Protein AF-A0A8I1I1S4-F1 (afdb_monomer_lite)

Sequence (134 aa):
MFDKLQFDQSGISKAINWQGGGDFIYGELMKYNEAFMDNIQAAKTSKELVNLWKGIAENSFLNWYVNPEMPEEAINDYIAIGKTENGLDKQKKLLAELLNKNQLYVNLSEIDDADFNVSDGDKKLNQSFYGGNA

Structure (mmCIF, N/CA/C/O backbone):
data_AF-A0A8I1I1S4-F1
#
_entry.id   AF-A0A8I1I1S4-F1
#
loop_
_atom_site.group_PDB
_atom_site.id
_atom_site.type_symbol
_atom_site.label_atom_id
_atom_site.label_alt_id
_atom_site.label_comp_id
_atom_site.label_asym_id
_atom_site.label_entity_id
_atom_site.label_seq_id
_atom_site.pdbx_PDB_ins_code
_atom_site.Cartn_x
_atom_site.Cartn_y
_atom_site.Cartn_z
_atom_site.occupancy
_atom_site.B_iso_or_equiv
_atom_site.auth_seq_id
_atom_site.auth_comp_id
_atom_site.auth_asym_id
_atom_site.auth_atom_id
_atom_site.pdbx_PDB_model_num
ATOM 1 N N . MET A 1 1 ? 1.116 3.297 -19.780 1.00 47.62 1 MET A N 1
ATOM 2 C CA . MET A 1 1 ? 0.391 4.574 -19.616 1.00 47.62 1 MET A CA 1
ATOM 3 C C . MET A 1 1 ? 1.396 5.664 -19.949 1.00 47.62 1 MET A C 1
ATOM 5 O O . MET A 1 1 ? 2.497 5.587 -19.429 1.00 47.62 1 MET A O 1
ATOM 9 N N . PHE A 1 2 ? 1.112 6.537 -20.918 1.00 51.78 2 PHE A N 1
ATOM 10 C CA . PHE A 1 2 ? 2.042 7.598 -21.326 1.00 51.78 2 PHE A CA 1
ATOM 11 C C . PHE A 1 2 ? 1.578 8.903 -20.692 1.00 51.78 2 PHE A C 1
ATOM 13 O O . PHE A 1 2 ? 0.514 9.409 -21.054 1.00 51.78 2 PHE A O 1
ATOM 20 N N . ASP A 1 3 ? 2.362 9.429 -19.759 1.00 59.91 3 ASP A N 1
ATOM 21 C CA . ASP A 1 3 ? 2.068 10.710 -19.131 1.00 59.91 3 ASP A CA 1
ATOM 22 C C . ASP A 1 3 ? 2.767 11.835 -19.893 1.00 59.91 3 ASP A C 1
ATOM 24 O O . ASP A 1 3 ? 3.953 11.760 -20.217 1.00 59.91 3 ASP A O 1
ATOM 28 N N . LYS A 1 4 ? 2.019 12.899 -20.204 1.00 60.56 4 LYS A N 1
ATOM 29 C CA . LYS A 1 4 ? 2.576 14.096 -20.843 1.00 60.56 4 LYS A CA 1
ATOM 30 C C . LYS A 1 4 ? 3.241 14.977 -19.794 1.00 60.56 4 LYS A C 1
ATOM 32 O O . LYS A 1 4 ? 2.579 15.452 -18.873 1.00 60.56 4 LYS A O 1
ATOM 37 N N . LEU A 1 5 ? 4.527 15.256 -19.983 1.00 65.25 5 LEU A N 1
ATOM 38 C CA . LEU A 1 5 ? 5.273 16.184 -19.136 1.00 65.25 5 LEU A CA 1
ATOM 39 C C . LEU A 1 5 ? 4.752 17.619 -19.316 1.00 65.25 5 LEU A C 1
ATOM 41 O O . LEU A 1 5 ? 4.686 18.131 -20.437 1.00 65.25 5 LEU A O 1
ATOM 45 N N . GLN A 1 6 ? 4.406 18.280 -18.207 1.00 68.69 6 GLN A N 1
ATOM 46 C CA . GLN A 1 6 ? 4.207 19.730 -18.197 1.00 68.69 6 GLN A CA 1
ATOM 47 C C . GLN A 1 6 ? 5.572 20.424 -18.204 1.00 68.69 6 GLN A C 1
ATOM 49 O O . GLN A 1 6 ? 6.492 19.995 -17.508 1.00 68.69 6 GLN A O 1
ATOM 54 N N . PHE A 1 7 ? 5.726 21.470 -19.018 1.00 70.06 7 PHE A N 1
ATOM 55 C CA . PHE A 1 7 ? 7.014 22.142 -19.164 1.00 70.06 7 PHE A CA 1
ATOM 56 C C . PHE A 1 7 ? 7.346 22.969 -17.913 1.00 70.06 7 PHE A C 1
ATOM 58 O O . PHE A 1 7 ? 6.528 23.749 -17.428 1.00 70.06 7 PHE A O 1
ATOM 65 N N . ASP A 1 8 ? 8.577 22.832 -17.427 1.00 78.75 8 ASP A N 1
ATOM 66 C CA . ASP A 1 8 ? 9.188 23.777 -16.493 1.00 78.75 8 ASP A CA 1
ATOM 67 C C . ASP A 1 8 ? 9.912 24.872 -17.295 1.00 78.75 8 ASP A C 1
ATOM 69 O O . ASP A 1 8 ? 10.613 24.569 -18.259 1.00 78.75 8 ASP A O 1
ATOM 73 N N . GLN A 1 9 ? 9.756 26.144 -16.917 1.00 79.31 9 GLN A N 1
ATOM 74 C CA . GLN A 1 9 ? 10.454 27.282 -17.541 1.00 79.31 9 GLN A CA 1
ATOM 75 C C . GLN A 1 9 ? 11.708 27.727 -16.777 1.00 79.31 9 GLN A C 1
ATOM 77 O O . GLN A 1 9 ? 12.261 28.798 -17.049 1.00 79.31 9 GLN A O 1
ATOM 82 N N . SER A 1 10 ? 12.161 26.933 -15.811 1.00 84.94 10 SER A N 1
ATOM 83 C CA . SER A 1 10 ? 13.371 27.196 -15.041 1.00 84.94 10 SER A CA 1
ATOM 84 C C . SER A 1 10 ? 14.597 26.441 -15.589 1.00 84.94 10 SER A C 1
ATOM 86 O O . SER A 1 10 ? 14.504 25.621 -16.505 1.00 84.94 10 SER A O 1
ATOM 88 N N . GLY A 1 11 ? 15.785 26.771 -15.070 1.00 86.19 11 GLY A N 1
ATOM 89 C CA . GLY A 1 11 ? 17.018 26.000 -15.270 1.00 86.19 11 GLY A CA 1
ATOM 90 C C . GLY A 1 11 ? 17.378 25.664 -16.725 1.00 86.19 11 GLY A C 1
ATOM 91 O O . GLY A 1 11 ? 17.399 26.533 -17.603 1.00 86.19 11 GLY A O 1
ATOM 92 N N . ILE A 1 12 ? 17.699 24.386 -16.961 1.00 84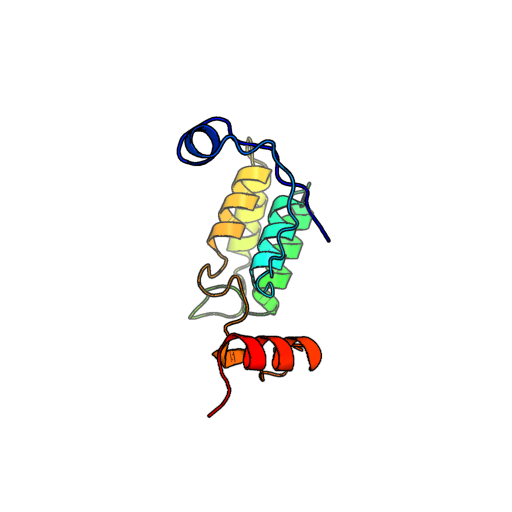.31 12 ILE A N 1
ATOM 93 C CA . ILE A 1 12 ? 18.124 23.861 -18.270 1.00 84.31 12 ILE A CA 1
ATOM 94 C C . ILE A 1 12 ? 17.021 24.043 -19.317 1.00 84.31 12 ILE A C 1
ATOM 96 O O . ILE A 1 12 ? 17.329 24.417 -20.446 1.00 84.31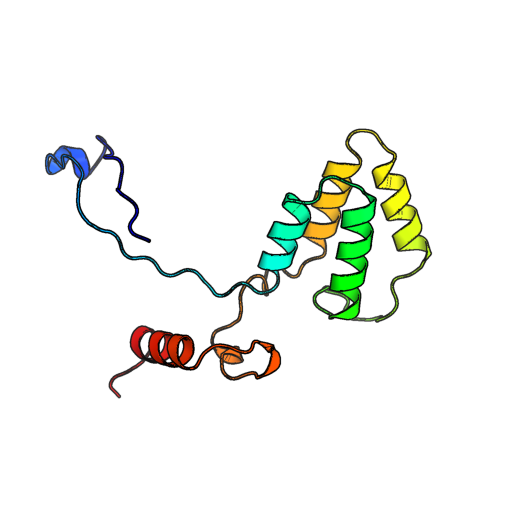 12 ILE A O 1
ATOM 100 N N . SER A 1 13 ? 15.749 23.871 -18.944 1.00 87.19 13 SER A N 1
ATOM 101 C CA . SER A 1 13 ? 14.606 24.016 -19.852 1.00 87.19 13 SER A CA 1
ATOM 102 C C . SER A 1 13 ? 14.549 25.403 -20.495 1.00 87.19 13 SER A C 1
ATOM 104 O O . SER A 1 13 ? 14.300 25.518 -21.696 1.00 87.19 13 SER A O 1
ATOM 106 N N . LYS A 1 14 ? 14.878 26.458 -19.735 1.00 87.75 14 LYS A N 1
ATOM 107 C CA . LYS A 1 14 ? 15.019 27.822 -20.269 1.00 87.75 14 LYS A CA 1
ATOM 108 C C . LYS A 1 14 ? 16.234 27.966 -21.183 1.00 87.75 14 LYS A C 1
ATOM 110 O O . LYS A 1 14 ? 16.131 28.608 -22.225 1.00 87.75 14 LYS A O 1
ATOM 115 N N . ALA A 1 15 ? 17.371 27.381 -20.803 1.00 90.69 15 ALA A N 1
ATOM 116 C CA . ALA A 1 15 ? 18.617 27.468 -21.567 1.00 90.69 15 ALA A CA 1
ATOM 117 C C . ALA A 1 15 ? 18.510 26.817 -22.956 1.00 90.69 15 ALA A C 1
ATOM 119 O O . ALA A 1 15 ? 19.127 27.301 -23.902 1.00 90.69 15 ALA A O 1
ATOM 120 N N . ILE A 1 16 ? 17.702 25.758 -23.086 1.00 88.62 16 ILE A N 1
ATOM 121 C CA . ILE A 1 16 ? 17.483 25.043 -24.354 1.00 88.62 16 ILE A CA 1
ATOM 122 C C . ILE A 1 16 ? 16.158 25.402 -25.042 1.00 88.62 16 ILE A C 1
ATOM 124 O O . ILE A 1 16 ? 15.822 24.800 -26.058 1.00 88.62 16 ILE A O 1
ATOM 128 N N . ASN A 1 17 ? 15.403 26.367 -24.502 1.00 86.56 17 ASN A N 1
ATOM 129 C CA . ASN A 1 17 ? 14.074 26.747 -24.985 1.00 86.56 17 ASN A CA 1
ATOM 130 C C . ASN A 1 17 ? 13.140 25.533 -25.183 1.00 86.56 17 ASN A C 1
ATOM 132 O O . ASN A 1 17 ? 12.488 25.391 -26.220 1.00 86.56 17 ASN A O 1
ATOM 136 N N . TRP A 1 18 ? 13.105 24.625 -24.205 1.00 85.69 18 TRP A N 1
ATOM 137 C CA . TRP A 1 18 ? 12.255 23.439 -24.272 1.00 85.69 18 TRP A CA 1
ATOM 138 C C . TRP A 1 18 ? 10.784 23.836 -24.106 1.00 85.69 18 TRP A C 1
ATOM 140 O O . TRP A 1 18 ? 10.393 24.406 -23.092 1.00 85.69 18 TRP A O 1
ATOM 150 N N . GLN A 1 19 ? 9.965 23.534 -25.113 1.00 81.00 19 GLN A N 1
ATOM 151 C CA . GLN A 1 19 ? 8.545 23.914 -25.187 1.00 81.00 19 GLN A CA 1
ATOM 152 C C . GLN A 1 19 ? 7.608 22.772 -24.746 1.00 81.00 19 GLN A C 1
ATOM 154 O O . GLN A 1 19 ? 6.443 22.716 -25.140 1.00 81.00 19 GLN A O 1
ATOM 159 N N . GLY A 1 20 ? 8.125 21.840 -23.940 1.00 75.50 20 GLY A N 1
ATOM 160 C CA . GLY A 1 20 ? 7.433 20.605 -23.577 1.00 75.50 20 GLY A CA 1
ATOM 161 C C . GLY A 1 20 ? 7.437 19.556 -24.694 1.00 75.50 20 GLY A C 1
ATOM 162 O O . GLY A 1 20 ? 8.073 19.718 -25.737 1.00 75.50 20 GLY A O 1
ATOM 163 N N . GLY A 1 21 ? 6.722 18.455 -24.457 1.00 75.19 21 GLY A N 1
ATOM 164 C CA . GLY A 1 21 ? 6.697 17.279 -25.335 1.00 75.19 21 GLY A CA 1
ATOM 165 C C . GLY A 1 21 ? 7.681 16.183 -24.912 1.00 75.19 21 GLY A C 1
ATOM 166 O O . GLY A 1 21 ? 8.346 16.298 -23.889 1.00 75.19 21 GLY A O 1
ATOM 167 N N . GLY A 1 22 ? 7.760 15.114 -25.706 1.00 72.56 22 GLY A N 1
ATOM 168 C CA . GLY A 1 22 ? 8.503 13.897 -25.365 1.00 72.56 22 GLY A CA 1
ATOM 169 C C . GLY A 1 22 ? 7.656 12.892 -24.583 1.00 72.56 22 GLY A C 1
ATOM 170 O O . GLY A 1 22 ? 6.773 13.273 -23.815 1.00 72.56 22 GLY A O 1
ATOM 171 N N . ASP A 1 23 ? 7.937 11.611 -24.805 1.00 75.44 23 ASP A N 1
ATOM 172 C CA . ASP A 1 23 ? 7.344 10.511 -24.052 1.00 75.44 23 ASP A CA 1
ATOM 173 C C . ASP A 1 23 ? 8.338 10.070 -22.978 1.00 75.44 23 ASP A C 1
ATOM 175 O O . ASP A 1 23 ? 9.524 9.874 -23.258 1.00 75.44 23 ASP A O 1
ATOM 179 N N . PHE A 1 24 ? 7.861 9.916 -21.745 1.00 74.56 24 PHE A N 1
ATOM 180 C CA . PHE A 1 24 ? 8.638 9.314 -20.670 1.00 74.56 24 PHE A CA 1
ATOM 181 C C . PHE A 1 24 ? 8.072 7.932 -20.358 1.00 74.56 24 PHE A C 1
ATOM 183 O O . PHE A 1 24 ? 6.862 7.759 -20.208 1.00 74.56 24 PHE A O 1
ATOM 190 N N . ILE A 1 25 ? 8.960 6.946 -20.284 1.00 80.56 25 ILE A N 1
ATOM 191 C CA . ILE A 1 25 ? 8.631 5.590 -19.856 1.00 80.56 25 ILE A CA 1
ATOM 192 C C . ILE A 1 25 ? 9.187 5.430 -18.449 1.00 80.56 25 ILE A C 1
ATOM 194 O O . ILE A 1 25 ? 10.369 5.683 -18.216 1.00 80.56 25 ILE A O 1
ATOM 198 N N . TYR A 1 26 ? 8.336 4.989 -17.530 1.00 84.62 26 TYR A N 1
ATOM 199 C CA . TYR A 1 26 ? 8.717 4.646 -16.169 1.00 84.62 26 TYR A CA 1
ATOM 200 C C . TYR A 1 26 ? 8.226 3.243 -15.823 1.00 84.62 26 TYR A C 1
ATOM 202 O O . TYR A 1 26 ? 7.271 2.740 -16.418 1.00 84.62 26 TYR A O 1
ATOM 210 N N . GLY A 1 27 ? 8.914 2.611 -14.877 1.00 86.44 27 GLY A N 1
ATOM 211 C CA . GLY A 1 27 ? 8.467 1.388 -14.223 1.00 86.44 27 GLY A CA 1
ATOM 212 C C . GLY A 1 27 ? 8.067 1.696 -12.787 1.00 86.44 27 GLY A C 1
ATOM 213 O O . GLY A 1 27 ? 8.634 2.594 -12.163 1.00 86.44 27 GLY A O 1
ATOM 214 N N . GLU A 1 28 ? 7.099 0.952 -12.270 1.00 87.88 28 GLU A N 1
ATOM 215 C CA . GLU A 1 28 ? 6.731 0.982 -10.856 1.00 87.88 28 GLU A CA 1
ATOM 216 C C . GLU A 1 28 ? 7.332 -0.232 -10.150 1.00 87.88 28 GLU A C 1
ATOM 218 O O . GLU A 1 28 ? 7.478 -1.306 -10.738 1.00 87.88 28 GLU A O 1
ATOM 223 N N . LEU A 1 29 ? 7.689 -0.061 -8.879 1.00 90.62 29 LEU A N 1
ATOM 224 C CA . LEU A 1 29 ? 8.120 -1.174 -8.044 1.00 90.62 29 LEU A CA 1
ATOM 225 C C . LEU A 1 29 ? 6.913 -2.049 -7.697 1.00 90.62 29 LEU A C 1
ATOM 227 O O . LEU A 1 29 ? 5.841 -1.538 -7.364 1.00 90.62 29 LEU A O 1
ATOM 231 N N . MET A 1 30 ? 7.094 -3.370 -7.730 1.00 89.44 30 MET A N 1
ATOM 232 C CA . MET A 1 30 ? 6.037 -4.299 -7.341 1.00 89.44 30 MET A CA 1
ATOM 233 C C . MET A 1 30 ? 5.713 -4.120 -5.856 1.00 89.44 30 MET A C 1
ATOM 235 O O . MET A 1 30 ? 6.571 -4.303 -4.988 1.00 89.44 30 MET A O 1
ATOM 239 N N . LYS A 1 31 ? 4.469 -3.725 -5.579 1.00 89.19 31 LYS A N 1
ATOM 240 C CA . LYS A 1 31 ? 3.982 -3.452 -4.226 1.00 89.19 31 LYS A CA 1
ATOM 241 C C . LYS A 1 31 ? 3.961 -4.728 -3.393 1.00 89.19 31 LYS A C 1
ATOM 243 O O . LYS A 1 31 ? 3.493 -5.766 -3.849 1.00 89.19 31 LYS A O 1
ATOM 248 N N . TYR A 1 32 ? 4.407 -4.592 -2.154 1.00 84.56 32 TYR A N 1
ATOM 249 C CA . TYR A 1 32 ? 4.233 -5.573 -1.096 1.00 84.56 32 TYR A CA 1
ATOM 250 C C . TYR A 1 32 ? 3.456 -4.919 0.052 1.00 84.56 32 TYR A C 1
ATOM 252 O O . TYR A 1 32 ? 2.247 -4.721 -0.093 1.00 84.56 32 TYR A O 1
ATOM 260 N N . ASN A 1 33 ? 4.112 -4.443 1.122 1.00 82.50 33 ASN A N 1
ATOM 261 C CA . ASN A 1 33 ? 3.400 -3.721 2.186 1.00 82.50 33 ASN A CA 1
ATOM 262 C C . ASN A 1 33 ? 2.758 -2.403 1.720 1.00 82.50 33 ASN A C 1
ATOM 264 O O . ASN A 1 33 ? 1.852 -1.895 2.383 1.00 82.50 33 ASN A O 1
ATOM 268 N N . GLU A 1 34 ? 3.173 -1.860 0.574 1.00 85.94 34 GLU A N 1
ATOM 269 C CA . GLU A 1 34 ? 2.567 -0.662 -0.016 1.00 85.94 34 GLU A CA 1
ATOM 270 C C . GLU A 1 34 ? 1.076 -0.865 -0.337 1.00 85.94 34 GLU A C 1
ATOM 272 O O . GLU A 1 34 ? 0.280 0.057 -0.178 1.00 85.94 34 GLU A O 1
ATOM 277 N N . ALA A 1 35 ? 0.651 -2.086 -0.683 1.00 86.88 35 ALA A N 1
ATOM 278 C CA . ALA A 1 35 ? -0.769 -2.380 -0.884 1.00 86.88 35 ALA A CA 1
ATOM 279 C C . ALA A 1 35 ? -1.584 -2.174 0.408 1.00 86.88 35 ALA A C 1
ATOM 281 O O . ALA A 1 35 ? -2.723 -1.702 0.372 1.00 86.88 35 ALA A O 1
ATOM 282 N N . PHE A 1 36 ? -1.002 -2.475 1.574 1.00 87.75 36 PHE A N 1
ATOM 283 C CA . PHE A 1 36 ? -1.633 -2.161 2.855 1.00 87.75 36 PHE A CA 1
ATOM 284 C C . PHE A 1 36 ? -1.646 -0.661 3.120 1.00 87.75 36 PHE A C 1
ATOM 286 O O . PHE A 1 36 ? -2.653 -0.167 3.617 1.00 87.75 36 PHE A O 1
ATOM 293 N N . MET A 1 37 ? -0.595 0.075 2.747 1.00 89.62 37 MET A N 1
ATOM 294 C CA . MET A 1 37 ? -0.579 1.538 2.854 1.00 89.62 37 MET A CA 1
ATOM 295 C C . MET A 1 37 ? -1.726 2.178 2.061 1.00 89.62 37 MET A C 1
ATOM 297 O O . MET A 1 37 ? -2.466 2.994 2.616 1.00 89.62 37 MET A O 1
ATOM 301 N N . ASP A 1 38 ? -1.934 1.753 0.812 1.00 91.31 38 ASP A N 1
ATOM 302 C CA . ASP A 1 38 ? -3.052 2.211 -0.023 1.00 91.31 38 ASP A CA 1
ATOM 303 C C . ASP A 1 38 ? -4.401 1.936 0.656 1.00 91.31 38 ASP A C 1
ATOM 305 O O . ASP A 1 38 ? -5.254 2.821 0.766 1.00 91.31 38 ASP A O 1
ATOM 309 N N . ASN A 1 39 ? -4.580 0.721 1.182 1.00 92.12 39 ASN A N 1
ATOM 310 C CA . ASN A 1 39 ? -5.800 0.319 1.881 1.00 92.12 39 ASN A CA 1
ATOM 311 C C . ASN A 1 39 ? -6.028 1.123 3.174 1.00 92.12 39 ASN A C 1
ATOM 313 O O . ASN A 1 39 ? -7.161 1.520 3.456 1.00 92.12 39 ASN A O 1
ATOM 317 N N . ILE A 1 40 ? -4.971 1.412 3.943 1.00 92.88 40 ILE A N 1
ATOM 318 C CA . ILE A 1 40 ? -5.034 2.259 5.146 1.00 92.88 40 ILE A CA 1
ATOM 319 C C . ILE A 1 40 ? -5.499 3.666 4.763 1.00 92.88 40 ILE A C 1
ATOM 321 O O . ILE A 1 40 ? -6.388 4.228 5.409 1.00 92.88 40 ILE A O 1
ATOM 325 N N . GLN A 1 41 ? -4.919 4.246 3.710 1.00 93.62 41 GLN A N 1
ATOM 326 C CA . GLN A 1 41 ? -5.277 5.587 3.252 1.00 93.62 41 GLN A CA 1
ATOM 327 C C . GLN A 1 41 ? -6.718 5.641 2.733 1.00 93.62 41 GLN A C 1
ATOM 329 O O . GLN A 1 41 ? -7.454 6.571 3.082 1.00 93.62 41 GLN A O 1
ATOM 334 N N . ALA A 1 42 ? -7.141 4.626 1.974 1.00 95.62 42 ALA A N 1
ATOM 335 C CA . ALA A 1 42 ? -8.473 4.527 1.383 1.00 95.62 42 ALA A CA 1
ATOM 336 C C . ALA A 1 42 ? -9.589 4.225 2.399 1.00 95.62 42 ALA A C 1
ATOM 338 O O . ALA A 1 42 ? -10.746 4.567 2.139 1.00 95.62 42 ALA A O 1
ATOM 339 N N . ALA A 1 43 ? -9.267 3.617 3.547 1.00 96.38 43 ALA A N 1
ATOM 340 C CA . ALA A 1 43 ? -10.242 3.289 4.583 1.00 96.38 43 ALA A CA 1
ATOM 341 C C . ALA A 1 43 ? -11.005 4.535 5.061 1.00 96.38 43 ALA A C 1
ATOM 343 O O . ALA A 1 43 ? -10.433 5.597 5.324 1.00 96.38 43 ALA A O 1
ATOM 344 N N . LYS A 1 44 ? -12.322 4.406 5.198 1.00 96.44 44 LYS A N 1
ATOM 345 C CA . LYS A 1 44 ? -13.233 5.496 5.580 1.00 96.44 44 LYS A CA 1
ATOM 346 C C . LYS A 1 44 ? -13.771 5.325 6.991 1.00 96.44 44 LYS A C 1
ATOM 348 O O . LYS A 1 44 ? -14.334 6.263 7.550 1.00 96.44 44 LYS A O 1
ATOM 353 N N . THR A 1 45 ? -13.614 4.138 7.571 1.00 96.50 45 THR A N 1
ATOM 354 C CA . THR A 1 45 ? -14.173 3.802 8.877 1.00 96.50 45 THR A CA 1
ATOM 355 C C . THR A 1 45 ? -13.167 3.092 9.777 1.00 96.50 45 THR A C 1
ATOM 357 O O . THR A 1 45 ? -12.286 2.362 9.328 1.00 96.50 45 THR A O 1
ATOM 360 N N . SER A 1 46 ? -13.362 3.248 11.087 1.00 93.81 46 SER A N 1
ATOM 361 C CA . SER A 1 46 ? -12.589 2.535 12.108 1.00 93.81 46 SER A CA 1
ATOM 362 C C . SER A 1 46 ? -12.709 1.010 11.970 1.00 93.81 46 SER A C 1
ATOM 364 O O . SER A 1 46 ? -11.743 0.277 12.155 1.00 93.81 46 SER A O 1
ATOM 366 N N . LYS A 1 47 ? -13.893 0.523 11.575 1.00 94.75 47 LYS A N 1
ATOM 367 C CA . LYS A 1 47 ? -14.156 -0.907 11.369 1.00 94.75 47 LYS A CA 1
ATOM 368 C C . LYS A 1 47 ? -13.314 -1.487 10.230 1.00 94.75 47 LYS A C 1
ATOM 370 O O . LYS A 1 47 ? -12.788 -2.586 10.372 1.00 94.75 47 LYS A O 1
ATOM 375 N N . GLU A 1 48 ? -13.183 -0.759 9.122 1.00 95.81 48 GLU A N 1
ATOM 376 C CA . GLU A 1 48 ? -12.320 -1.163 8.005 1.00 95.81 48 GLU A CA 1
ATOM 377 C C . GLU A 1 48 ? -10.858 -1.254 8.447 1.00 95.81 48 GLU A C 1
ATOM 379 O O . GLU A 1 48 ? -10.203 -2.245 8.145 1.00 95.81 48 GLU A O 1
ATOM 384 N N . LEU A 1 49 ? -10.372 -0.285 9.231 1.00 94.31 49 LEU A N 1
ATOM 385 C CA . LEU A 1 49 ? -9.002 -0.296 9.753 1.00 94.31 49 LEU A CA 1
ATOM 386 C C . LEU A 1 49 ? -8.738 -1.455 10.720 1.00 94.31 49 LEU A C 1
ATOM 388 O O . LEU A 1 49 ? -7.680 -2.070 10.658 1.00 94.31 49 LEU A O 1
ATOM 392 N N . VAL A 1 50 ? -9.701 -1.802 11.579 1.00 91.88 50 VAL A N 1
ATOM 393 C CA . VAL A 1 50 ? -9.589 -2.974 12.468 1.00 91.88 50 VAL A CA 1
ATOM 394 C C . VAL A 1 50 ? -9.506 -4.269 11.659 1.00 91.88 50 VAL A C 1
ATOM 396 O O . VAL A 1 50 ? -8.685 -5.130 11.964 1.00 91.88 50 VAL A O 1
ATOM 399 N N . ASN A 1 51 ? -10.336 -4.415 10.623 1.00 91.06 51 ASN A N 1
ATOM 400 C CA . ASN A 1 51 ? -10.288 -5.588 9.749 1.00 91.06 51 ASN A CA 1
ATOM 401 C C . ASN A 1 51 ? -8.967 -5.661 8.977 1.00 91.06 51 ASN A C 1
ATOM 403 O O . ASN A 1 51 ? -8.388 -6.737 8.858 1.00 91.06 51 ASN A O 1
ATOM 407 N N . LEU A 1 52 ? -8.482 -4.516 8.493 1.00 89.81 52 LEU A N 1
ATOM 408 C CA . LEU A 1 52 ? -7.202 -4.422 7.807 1.00 89.81 52 LEU A CA 1
ATOM 409 C C . LEU A 1 52 ? -6.057 -4.831 8.735 1.00 89.81 52 LEU A C 1
ATOM 411 O O . LEU A 1 52 ? -5.234 -5.649 8.349 1.00 89.81 52 LEU A O 1
ATOM 415 N N . TRP A 1 53 ? -6.046 -4.341 9.977 1.00 87.44 53 TRP A N 1
ATOM 416 C CA . TRP A 1 53 ? -5.032 -4.717 10.958 1.00 87.44 53 TRP A CA 1
ATOM 417 C C . TRP A 1 53 ? -5.006 -6.227 11.221 1.00 87.44 53 TRP A C 1
ATOM 419 O O . TRP A 1 53 ? -3.933 -6.825 11.171 1.00 87.44 53 TRP A O 1
ATOM 429 N N . LYS A 1 54 ? -6.174 -6.858 11.405 1.00 84.69 54 LYS A N 1
ATOM 430 C CA . LYS A 1 54 ? -6.271 -8.319 11.557 1.00 84.69 54 LYS A CA 1
ATOM 431 C C . LYS A 1 54 ? -5.690 -9.061 10.353 1.00 84.69 54 LYS A C 1
ATOM 433 O O . LYS A 1 54 ? -4.873 -9.954 10.537 1.00 84.69 54 LYS A O 1
ATOM 438 N N . GLY A 1 55 ? -6.033 -8.635 9.136 1.00 81.12 55 GLY A N 1
ATOM 439 C CA . GLY A 1 55 ? -5.485 -9.228 7.915 1.00 81.12 55 GLY A CA 1
ATOM 440 C C . GLY A 1 55 ? -3.966 -9.062 7.787 1.00 81.12 55 GLY A C 1
ATOM 441 O O . GLY A 1 55 ? -3.285 -9.989 7.362 1.00 81.12 55 GLY A O 1
ATOM 442 N N . ILE A 1 56 ? -3.405 -7.914 8.186 1.00 78.12 56 ILE A N 1
ATOM 443 C CA . ILE A 1 56 ? -1.947 -7.703 8.164 1.00 78.12 56 ILE A CA 1
ATOM 444 C C . ILE A 1 56 ? -1.255 -8.596 9.213 1.00 78.12 56 ILE A C 1
ATOM 446 O O . ILE A 1 56 ? -0.186 -9.144 8.944 1.00 78.12 56 ILE A O 1
ATOM 450 N N . ALA A 1 57 ? -1.866 -8.770 10.391 1.00 75.62 57 ALA A N 1
ATOM 451 C CA . ALA A 1 57 ? -1.334 -9.614 11.459 1.00 75.62 57 ALA A CA 1
ATOM 452 C C . ALA A 1 57 ? -1.352 -11.110 11.103 1.00 75.62 57 ALA A C 1
ATOM 454 O O . ALA A 1 57 ? -0.350 -11.788 11.309 1.00 75.62 57 ALA A O 1
ATOM 455 N N . GLU A 1 58 ? -2.445 -11.612 10.518 1.00 71.56 58 GLU A N 1
ATOM 456 C CA . GLU A 1 58 ? -2.577 -13.015 10.089 1.00 71.56 58 GLU A CA 1
ATOM 457 C C . GLU A 1 58 ? -1.551 -13.401 9.015 1.00 71.56 58 GLU A C 1
ATOM 459 O O . GLU A 1 58 ? -1.042 -14.519 9.015 1.00 71.56 58 GLU A O 1
ATOM 464 N N . ASN A 1 59 ? -1.195 -12.463 8.134 1.00 64.88 59 ASN A N 1
ATOM 465 C CA . ASN A 1 59 ? -0.228 -12.700 7.065 1.00 64.88 59 ASN A CA 1
ATOM 466 C C . ASN A 1 59 ? 1.222 -12.330 7.452 1.00 64.88 59 ASN A C 1
ATOM 468 O O . ASN A 1 59 ? 2.098 -12.311 6.596 1.00 64.88 59 ASN A O 1
ATOM 472 N N . SER A 1 60 ? 1.496 -12.064 8.740 1.00 58.94 60 SER A N 1
ATOM 473 C CA . SER A 1 60 ? 2.848 -11.840 9.295 1.00 58.94 60 SER A CA 1
ATOM 474 C C . SER A 1 60 ? 3.665 -10.712 8.637 1.00 58.94 60 SER A C 1
ATOM 476 O O . SER A 1 60 ? 4.891 -10.707 8.698 1.00 58.94 60 SER A O 1
ATOM 478 N N . PHE A 1 61 ? 3.001 -9.709 8.057 1.00 58.56 61 PHE A N 1
ATOM 479 C CA . PHE A 1 61 ? 3.657 -8.524 7.481 1.00 58.56 61 PHE A CA 1
ATOM 480 C C . PHE A 1 61 ? 3.975 -7.437 8.524 1.00 58.56 61 PHE A C 1
ATOM 482 O O . PHE A 1 61 ? 4.597 -6.413 8.218 1.00 58.56 61 PHE A O 1
ATOM 489 N N . LEU A 1 62 ? 3.520 -7.635 9.765 1.00 57.44 62 LEU A N 1
ATOM 490 C CA . LEU A 1 62 ? 3.836 -6.767 10.892 1.00 57.44 62 LEU A CA 1
ATOM 491 C C . LEU A 1 62 ? 5.202 -7.117 11.463 1.00 57.44 62 LEU A C 1
ATOM 493 O O . LEU A 1 62 ? 5.586 -8.279 11.542 1.00 57.44 62 LEU A O 1
ATOM 497 N N . ASN A 1 63 ? 5.906 -6.092 11.933 1.00 55.00 63 ASN A N 1
ATOM 498 C CA . ASN A 1 63 ? 7.217 -6.207 12.561 1.00 55.00 63 ASN A CA 1
ATOM 499 C C . ASN A 1 63 ? 7.130 -6.823 13.975 1.00 55.00 63 ASN A C 1
ATOM 501 O O . ASN A 1 63 ? 7.601 -6.237 14.952 1.00 55.00 63 ASN A O 1
ATOM 505 N N . TRP A 1 64 ? 6.453 -7.963 14.120 1.00 54.25 64 TRP A N 1
ATOM 506 C CA . TRP A 1 64 ? 6.165 -8.570 15.407 1.00 54.25 64 TRP A CA 1
ATOM 507 C C . TRP A 1 64 ? 7.085 -9.751 15.666 1.00 54.25 64 TRP A C 1
ATOM 509 O O . TRP A 1 64 ? 6.741 -10.915 15.509 1.00 54.25 64 TRP A O 1
ATOM 519 N N . TYR A 1 65 ? 8.306 -9.420 16.071 1.00 45.59 65 TYR A N 1
ATOM 520 C CA . TYR A 1 65 ? 9.390 -10.378 16.253 1.00 45.59 65 TYR A CA 1
ATOM 521 C C . TYR A 1 65 ? 9.155 -11.463 17.330 1.00 45.59 65 TYR A C 1
ATOM 523 O O . TYR A 1 65 ? 10.040 -12.297 17.496 1.00 45.59 65 TYR A O 1
ATOM 531 N N . VAL A 1 66 ? 8.046 -11.481 18.098 1.00 47.12 66 VAL A N 1
ATOM 532 C CA . VAL A 1 66 ? 7.946 -12.377 19.280 1.00 47.12 66 VAL A CA 1
ATOM 533 C C . VAL A 1 66 ? 6.544 -12.932 19.632 1.00 47.12 66 VAL A C 1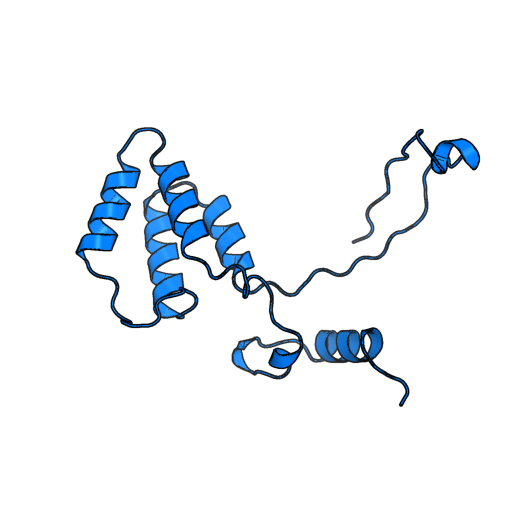
ATOM 535 O O . VAL A 1 66 ? 6.467 -13.756 20.537 1.00 47.12 66 VAL A O 1
ATOM 538 N N . ASN A 1 67 ? 5.426 -12.596 18.973 1.00 49.00 67 ASN A N 1
ATOM 539 C CA . ASN A 1 67 ? 4.149 -13.270 19.301 1.00 49.00 67 ASN A CA 1
ATOM 540 C C . ASN A 1 67 ? 3.141 -13.219 18.136 1.00 49.00 67 ASN A C 1
ATOM 542 O O . ASN A 1 67 ? 2.887 -12.124 17.658 1.00 49.00 67 ASN A O 1
ATOM 546 N N . PRO A 1 68 ? 2.564 -14.340 17.666 1.00 51.38 68 PRO A N 1
ATOM 547 C CA . PRO A 1 68 ? 1.616 -14.344 16.543 1.00 51.38 68 PRO A CA 1
ATOM 548 C C . PRO A 1 68 ? 0.184 -13.902 16.907 1.00 51.38 68 PRO A C 1
ATOM 550 O O . PRO A 1 68 ? -0.605 -13.595 16.017 1.00 51.38 68 PRO A O 1
ATOM 553 N N . GLU A 1 69 ? -0.181 -13.856 18.192 1.00 56.31 69 GLU A N 1
ATOM 554 C CA . GLU A 1 69 ? -1.554 -13.551 18.625 1.00 56.31 69 GLU A CA 1
ATOM 555 C C . GLU A 1 69 ? -1.720 -12.109 19.089 1.00 56.31 69 GLU A C 1
ATOM 557 O O . GLU A 1 69 ? -1.294 -11.783 20.198 1.00 56.31 69 GLU A O 1
ATOM 562 N N . MET A 1 70 ? -2.388 -11.267 18.281 1.00 64.25 70 MET A N 1
ATOM 563 C CA . MET A 1 70 ? -2.762 -9.889 18.648 1.00 64.25 70 MET A CA 1
ATOM 564 C C . MET A 1 70 ? -3.448 -9.872 20.018 1.00 64.25 70 MET A C 1
ATOM 566 O O . MET A 1 70 ? -4.507 -10.491 20.143 1.00 64.25 70 MET A O 1
ATOM 570 N N . PRO A 1 71 ? -2.922 -9.158 21.037 1.00 70.69 71 PRO A N 1
ATOM 571 C CA . PRO A 1 71 ? -3.559 -9.157 22.341 1.00 70.69 71 PRO A CA 1
ATOM 572 C C . PRO A 1 71 ? -4.925 -8.492 22.186 1.00 70.69 71 PRO A C 1
ATOM 574 O O . PRO A 1 71 ? -5.021 -7.416 21.585 1.00 70.69 71 PRO A O 1
ATOM 577 N N . GLU A 1 72 ? -5.981 -9.099 22.727 1.00 74.25 72 GLU A N 1
ATOM 578 C CA . GLU A 1 72 ? -7.330 -8.515 22.674 1.00 74.25 72 GLU A CA 1
ATOM 579 C C . GLU A 1 72 ? -7.348 -7.078 23.221 1.00 74.25 72 GLU A C 1
ATOM 581 O O . GLU A 1 72 ? -8.054 -6.213 22.702 1.00 74.25 72 GLU A O 1
ATOM 586 N N . GLU A 1 73 ? -6.502 -6.799 24.216 1.00 80.44 73 GLU A N 1
ATOM 587 C CA . GLU A 1 73 ? -6.280 -5.467 24.781 1.00 80.44 73 GLU A CA 1
ATOM 588 C C . GLU A 1 73 ? -5.814 -4.453 23.726 1.00 80.44 73 GLU A C 1
ATOM 590 O O . GLU A 1 73 ? -6.376 -3.364 23.639 1.00 80.44 73 GLU A O 1
ATOM 595 N N . ALA A 1 74 ? -4.885 -4.826 22.840 1.00 82.88 74 ALA A N 1
ATOM 596 C CA . ALA A 1 74 ? -4.388 -3.934 21.794 1.00 82.88 74 ALA A CA 1
ATOM 597 C C . ALA A 1 74 ? -5.478 -3.593 20.762 1.00 82.88 74 ALA A C 1
ATOM 599 O O . ALA A 1 74 ? -5.560 -2.458 20.286 1.00 82.88 74 ALA A O 1
ATOM 600 N N . ILE A 1 75 ? -6.352 -4.555 20.436 1.00 84.69 75 ILE A N 1
ATOM 601 C CA . ILE A 1 75 ? -7.520 -4.312 19.574 1.00 84.69 75 ILE A CA 1
ATOM 602 C C . ILE A 1 75 ? -8.478 -3.334 20.250 1.00 84.69 75 ILE A C 1
ATOM 604 O O . ILE A 1 75 ? -8.939 -2.382 19.616 1.00 84.69 75 ILE A O 1
ATOM 608 N N . ASN A 1 76 ? -8.779 -3.559 21.528 1.00 89.19 76 ASN A N 1
ATOM 609 C CA . ASN A 1 76 ? -9.696 -2.716 22.286 1.00 89.19 76 ASN A CA 1
ATOM 610 C C . ASN A 1 76 ? -9.177 -1.277 22.407 1.00 89.19 76 ASN A C 1
ATOM 612 O O . ASN A 1 76 ? -9.941 -0.337 22.164 1.00 89.19 76 ASN A O 1
ATOM 616 N N . ASP A 1 77 ? -7.885 -1.104 22.681 1.00 90.88 77 ASP A N 1
ATOM 617 C CA . ASP A 1 77 ? -7.226 0.202 22.731 1.00 90.88 77 ASP A CA 1
ATOM 618 C C . ASP A 1 77 ? -7.278 0.907 21.375 1.00 90.88 77 ASP A C 1
ATOM 620 O O . ASP A 1 77 ? -7.660 2.077 21.282 1.00 90.88 77 ASP A O 1
ATOM 624 N N . TYR A 1 78 ? -6.990 0.189 20.289 1.00 91.56 78 TYR A N 1
ATOM 625 C CA . TYR A 1 78 ? -7.080 0.751 18.946 1.00 91.56 78 TYR A CA 1
ATOM 626 C C . TYR A 1 78 ? -8.506 1.180 18.595 1.00 91.56 78 TYR A C 1
ATOM 628 O O . TYR A 1 78 ? -8.702 2.272 18.058 1.00 91.56 78 TYR A O 1
ATOM 636 N N . ILE A 1 79 ? -9.519 0.375 18.932 1.00 93.31 79 ILE A N 1
ATOM 637 C CA . ILE A 1 79 ? -10.936 0.738 18.766 1.00 93.31 79 ILE A CA 1
ATOM 638 C C . ILE A 1 79 ? -11.274 1.983 19.598 1.00 93.31 79 ILE A C 1
ATOM 640 O O . ILE A 1 79 ? -12.013 2.852 19.127 1.00 93.31 79 ILE A O 1
ATOM 644 N N . ALA A 1 80 ? -10.748 2.095 20.820 1.00 95.00 80 ALA A N 1
ATOM 645 C CA . ALA A 1 80 ? -10.959 3.257 21.676 1.00 95.00 80 ALA A CA 1
ATOM 646 C C . ALA A 1 80 ? -10.368 4.537 21.062 1.00 95.00 80 ALA A C 1
ATOM 648 O O . ALA A 1 80 ? -11.039 5.570 21.069 1.00 95.00 80 ALA A O 1
ATOM 649 N N . ILE A 1 81 ? -9.187 4.466 20.434 1.00 94.44 81 ILE A N 1
ATOM 650 C CA . ILE A 1 81 ? -8.579 5.594 19.702 1.00 94.44 81 ILE A CA 1
ATOM 651 C C . ILE A 1 81 ? -9.509 6.094 18.594 1.00 94.44 81 ILE A C 1
ATOM 653 O O . ILE A 1 81 ? -9.698 7.306 18.454 1.00 94.44 81 ILE A O 1
ATOM 657 N N . GLY A 1 82 ? -10.147 5.178 17.860 1.00 93.88 82 GLY A N 1
ATOM 658 C CA . GLY A 1 82 ? -11.117 5.504 16.811 1.00 93.88 82 GLY A CA 1
ATOM 659 C C . GLY A 1 82 ? -12.325 6.317 17.295 1.00 93.88 82 GLY A C 1
ATOM 660 O O . GLY A 1 82 ? -12.943 7.014 16.494 1.00 93.88 82 GLY A O 1
ATOM 661 N N . LYS A 1 83 ? -12.642 6.273 18.597 1.00 95.12 83 LYS A N 1
ATOM 662 C CA . LYS A 1 83 ? -13.740 7.033 19.224 1.00 95.12 83 LYS A CA 1
ATOM 663 C C . LYS A 1 83 ? -13.322 8.429 19.708 1.00 95.12 83 LYS A C 1
ATOM 665 O O . LYS A 1 83 ? -14.172 9.179 20.180 1.00 95.12 83 LYS A O 1
ATOM 670 N N . THR A 1 84 ? -12.036 8.772 19.633 1.00 95.12 84 THR A N 1
ATOM 671 C CA . THR A 1 84 ? -11.523 10.097 20.018 1.00 95.12 84 THR A CA 1
ATOM 672 C C . THR A 1 84 ? -11.648 11.108 18.874 1.00 95.12 84 THR A C 1
ATOM 674 O O . THR A 1 84 ? -11.901 10.744 17.725 1.00 95.12 84 THR A O 1
ATOM 677 N N . GLU A 1 85 ? -11.435 12.394 19.165 1.00 95.50 85 GLU A N 1
ATOM 678 C CA . GLU A 1 85 ? -11.317 13.427 18.129 1.00 95.50 85 GLU A CA 1
ATOM 679 C C . GLU A 1 85 ? -10.192 13.080 17.136 1.00 95.50 85 GLU A C 1
ATOM 681 O O . GLU A 1 85 ? -9.086 12.700 17.545 1.00 95.50 85 GLU A O 1
ATOM 686 N N . ASN A 1 86 ? -10.482 13.185 15.834 1.00 94.44 86 ASN A N 1
ATOM 687 C CA . ASN A 1 86 ? -9.620 12.731 14.732 1.00 94.44 86 ASN A CA 1
ATOM 688 C C . ASN A 1 86 ? -9.170 11.261 14.870 1.0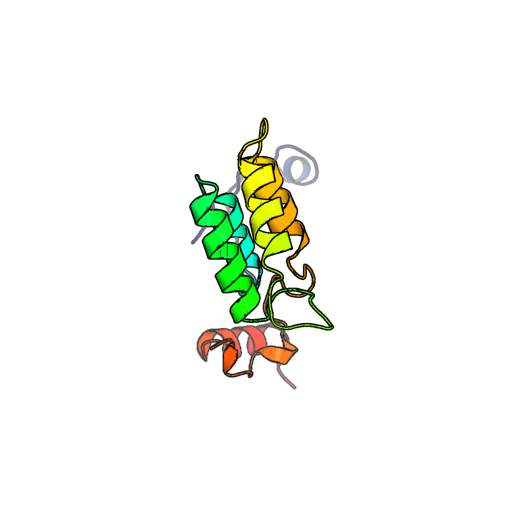0 94.44 86 ASN A C 1
ATOM 690 O O . ASN A 1 86 ? -8.078 10.885 14.442 1.00 94.44 86 ASN A O 1
ATOM 694 N N . GLY A 1 87 ? -10.009 10.420 15.488 1.00 96.12 87 GLY A N 1
ATOM 695 C CA . GLY A 1 87 ? -9.699 9.021 15.781 1.00 96.12 87 GLY A CA 1
ATOM 696 C C . GLY A 1 87 ? -9.344 8.199 14.544 1.00 96.12 87 GLY A C 1
ATOM 697 O O . GLY A 1 87 ? -8.411 7.404 14.599 1.00 96.12 87 GLY A O 1
ATOM 698 N N . LEU A 1 88 ? -10.019 8.439 13.414 1.00 95.88 88 LEU A N 1
ATOM 699 C CA . LEU A 1 88 ? -9.729 7.751 12.153 1.00 95.88 88 LEU A CA 1
ATOM 700 C C . LEU A 1 88 ? -8.304 8.044 11.658 1.00 95.88 88 LEU A C 1
ATOM 702 O O . LEU A 1 88 ? -7.574 7.117 11.321 1.00 95.88 88 LEU A O 1
ATOM 706 N N .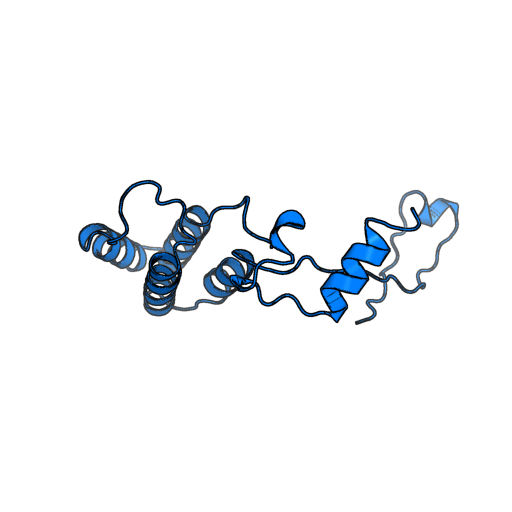 ASP A 1 89 ? -7.880 9.308 11.664 1.00 96.50 89 ASP A N 1
ATOM 707 C CA . ASP A 1 89 ? -6.541 9.694 11.200 1.00 96.50 89 ASP A CA 1
ATOM 708 C C . ASP A 1 89 ? -5.448 9.165 12.133 1.00 96.50 89 ASP A C 1
ATOM 710 O O . ASP A 1 89 ? -4.410 8.683 11.677 1.00 96.50 89 ASP A O 1
ATOM 714 N N . LYS A 1 90 ? -5.702 9.177 13.449 1.00 96.62 90 LYS A N 1
ATOM 715 C CA . LYS A 1 90 ? -4.812 8.556 14.442 1.00 96.62 90 LYS A CA 1
ATOM 716 C C . LYS A 1 90 ? -4.673 7.054 14.202 1.00 96.62 90 LYS A C 1
ATOM 718 O O . LYS A 1 90 ? -3.560 6.537 14.215 1.00 96.62 90 LYS A O 1
ATOM 723 N N . GLN A 1 91 ? -5.787 6.368 13.947 1.00 95.75 91 GLN A N 1
ATOM 724 C CA . GLN A 1 91 ? -5.806 4.942 13.631 1.00 95.75 91 GLN A CA 1
ATOM 725 C C . GLN A 1 91 ? -5.039 4.629 12.340 1.00 95.75 91 GLN A C 1
ATOM 727 O O . GLN A 1 91 ? -4.240 3.690 12.332 1.00 95.75 91 GLN A O 1
ATOM 732 N N . LYS A 1 92 ? -5.222 5.426 11.278 1.00 95.88 92 LYS A N 1
ATOM 733 C CA . LYS A 1 92 ? -4.458 5.293 10.027 1.00 95.88 92 LYS A CA 1
ATOM 734 C C . LYS A 1 92 ? -2.963 5.449 10.266 1.00 95.88 92 LYS A C 1
ATOM 736 O O . LYS A 1 92 ? -2.185 4.609 9.828 1.00 95.88 92 LYS A O 1
ATOM 741 N N . LYS A 1 93 ? -2.571 6.495 10.997 1.00 93.94 93 LYS A N 1
ATOM 742 C CA . LYS A 1 93 ? -1.167 6.769 11.312 1.00 93.94 93 LYS A CA 1
ATOM 743 C C . LYS A 1 93 ? -0.524 5.621 12.093 1.00 93.94 93 LYS A C 1
ATOM 745 O O . LYS A 1 93 ? 0.536 5.155 11.698 1.00 93.94 93 LYS A O 1
ATOM 750 N N . LEU A 1 94 ? -1.182 5.141 13.148 1.00 91.12 94 LEU A N 1
ATOM 751 C CA . LEU A 1 94 ? -0.689 4.019 13.953 1.00 91.12 94 LEU A CA 1
ATOM 752 C C . LEU A 1 94 ? -0.530 2.748 13.118 1.00 91.12 94 LEU A C 1
ATOM 754 O O . LEU A 1 94 ? 0.511 2.106 13.175 1.00 91.12 94 LEU A O 1
ATOM 758 N N . LEU A 1 95 ? -1.531 2.402 12.306 1.00 88.44 95 LEU A N 1
ATOM 759 C CA . LEU A 1 95 ? -1.466 1.192 11.488 1.00 88.44 95 LEU A CA 1
ATOM 760 C C . LEU A 1 95 ? -0.367 1.284 10.417 1.00 88.44 95 LEU A C 1
ATOM 762 O O . LEU A 1 95 ? 0.336 0.309 10.176 1.00 88.44 95 LEU A O 1
ATOM 766 N N . ALA A 1 96 ? -0.159 2.470 9.840 1.00 88.62 96 ALA A N 1
ATOM 767 C CA . ALA A 1 96 ? 0.941 2.737 8.917 1.00 88.62 96 ALA A CA 1
ATOM 768 C C . ALA A 1 96 ? 2.325 2.631 9.588 1.00 88.62 96 ALA A C 1
ATOM 770 O O . ALA A 1 96 ? 3.292 2.229 8.945 1.00 88.62 96 ALA A O 1
ATOM 771 N N . GLU A 1 97 ? 2.437 2.978 10.874 1.00 85.56 97 GLU A N 1
ATOM 772 C CA . GLU A 1 97 ? 3.675 2.849 11.655 1.00 85.56 97 GLU A CA 1
ATOM 773 C C . GLU A 1 97 ? 4.021 1.393 11.997 1.00 85.56 97 GLU A C 1
ATOM 775 O O . GLU A 1 97 ? 5.198 1.083 12.178 1.00 85.56 97 GLU A O 1
ATOM 780 N N . LEU A 1 98 ? 3.026 0.501 12.043 1.00 81.56 98 LEU A N 1
ATOM 781 C CA . LEU A 1 98 ? 3.230 -0.928 12.297 1.00 81.56 98 LEU A CA 1
ATOM 782 C C . LEU A 1 98 ? 3.779 -1.693 11.080 1.00 81.56 98 LEU A C 1
ATOM 784 O O . LEU A 1 98 ? 4.336 -2.782 11.241 1.00 81.56 98 LEU A O 1
ATOM 788 N N . LEU A 1 99 ? 3.637 -1.138 9.872 1.00 80.50 99 LEU A N 1
ATOM 789 C CA . LEU A 1 99 ? 4.160 -1.742 8.648 1.00 80.50 99 LEU A CA 1
ATOM 790 C C . LEU A 1 99 ? 5.690 -1.675 8.603 1.00 80.50 99 LEU A C 1
ATOM 792 O O . LEU A 1 99 ? 6.300 -0.633 8.864 1.00 80.50 99 LEU A O 1
ATOM 796 N N . ASN A 1 100 ? 6.327 -2.775 8.191 1.00 77.31 100 ASN A N 1
ATOM 797 C CA . ASN A 1 100 ? 7.758 -2.760 7.913 1.00 77.31 100 ASN A CA 1
ATOM 798 C C . ASN A 1 100 ? 8.037 -1.955 6.634 1.00 77.31 100 ASN A C 1
ATOM 800 O O . ASN A 1 100 ? 7.803 -2.426 5.518 1.00 77.31 100 ASN A O 1
ATOM 804 N N . LYS A 1 101 ? 8.579 -0.743 6.804 1.00 80.25 101 LYS A N 1
ATOM 805 C CA . LYS A 1 101 ? 8.895 0.186 5.706 1.00 80.25 101 LYS A CA 1
ATOM 806 C C . LYS A 1 101 ? 9.979 -0.335 4.759 1.00 80.25 101 LYS A C 1
ATOM 808 O O . LYS A 1 101 ? 10.004 0.057 3.598 1.00 80.25 101 LYS A O 1
ATOM 813 N N . ASN A 1 102 ? 10.839 -1.239 5.229 1.00 78.75 102 ASN A N 1
ATOM 814 C CA . ASN A 1 102 ? 11.863 -1.873 4.393 1.00 78.75 102 ASN A CA 1
ATOM 815 C C . ASN A 1 102 ? 11.286 -2.980 3.494 1.00 78.75 102 ASN A C 1
ATOM 817 O O . ASN A 1 102 ? 11.998 -3.505 2.651 1.00 78.75 102 ASN A O 1
ATOM 821 N N . GLN A 1 103 ? 10.010 -3.332 3.674 1.00 78.81 103 GLN A N 1
ATOM 822 C CA . GLN A 1 103 ? 9.286 -4.343 2.901 1.00 78.81 103 GLN A CA 1
ATOM 823 C C . GLN A 1 103 ? 8.039 -3.738 2.229 1.00 78.81 103 GLN A C 1
ATOM 825 O O . GLN A 1 103 ? 7.033 -4.409 2.032 1.00 78.81 103 GLN A O 1
ATOM 830 N N . LEU A 1 104 ? 8.063 -2.443 1.885 1.00 84.00 104 LEU A N 1
ATOM 831 C CA . LEU A 1 104 ? 6.968 -1.828 1.114 1.00 84.00 104 LEU A CA 1
ATOM 832 C C . LEU A 1 104 ? 6.851 -2.408 -0.294 1.00 84.00 104 LEU A C 1
ATOM 834 O O . LEU A 1 104 ? 5.746 -2.507 -0.824 1.00 84.00 104 LEU A O 1
ATOM 838 N N . TYR A 1 105 ? 7.972 -2.843 -0.856 1.00 89.56 105 TYR A N 1
ATOM 839 C CA . TYR A 1 105 ? 8.073 -3.424 -2.186 1.00 89.56 105 TYR A CA 1
ATOM 840 C C . TYR A 1 105 ? 8.802 -4.761 -2.112 1.00 89.56 105 TYR A C 1
ATOM 842 O O . TYR A 1 105 ? 9.570 -4.999 -1.178 1.00 89.56 105 TYR A O 1
ATOM 850 N N . VAL A 1 106 ? 8.548 -5.619 -3.097 1.00 87.88 106 VAL A N 1
ATOM 851 C CA . VAL A 1 106 ? 9.206 -6.926 -3.215 1.00 87.88 106 VAL A CA 1
ATOM 852 C C . VAL A 1 106 ? 10.693 -6.717 -3.492 1.00 87.88 106 VAL A C 1
ATOM 854 O O . VAL A 1 106 ? 11.056 -5.965 -4.403 1.00 87.88 106 VAL A O 1
ATOM 857 N N . ASN A 1 107 ? 11.568 -7.363 -2.717 1.00 88.62 107 ASN A N 1
ATOM 858 C CA . ASN A 1 107 ? 13.002 -7.278 -2.976 1.00 88.62 107 ASN A CA 1
ATOM 859 C C . ASN A 1 107 ? 13.354 -8.056 -4.244 1.00 88.62 107 ASN A C 1
ATOM 861 O O . ASN A 1 107 ? 12.841 -9.146 -4.478 1.00 88.62 107 ASN A O 1
ATOM 865 N N . LEU A 1 108 ? 14.313 -7.556 -5.029 1.00 88.75 108 LEU A N 1
ATOM 866 C CA . LEU A 1 108 ? 14.772 -8.265 -6.229 1.00 88.75 108 LEU A CA 1
ATOM 867 C C . LEU A 1 108 ? 15.304 -9.675 -5.911 1.00 88.75 108 LEU A C 1
ATOM 869 O O . LEU A 1 108 ? 15.141 -10.586 -6.713 1.00 88.75 108 LEU A O 1
ATOM 873 N N . SER A 1 109 ? 15.902 -9.878 -4.733 1.00 88.94 109 SER A N 1
ATOM 874 C CA . SER A 1 109 ? 16.353 -11.199 -4.269 1.00 88.94 109 SER A CA 1
ATOM 875 C C . SER A 1 109 ? 15.217 -12.201 -4.050 1.00 88.94 109 SER A C 1
ATOM 877 O O . SER A 1 109 ? 15.471 -13.399 -4.029 1.00 88.94 109 SER A O 1
ATOM 879 N N . GLU A 1 110 ? 13.988 -11.716 -3.872 1.00 88.62 110 GLU A N 1
ATOM 880 C CA . GLU A 1 110 ? 12.777 -12.505 -3.624 1.00 88.62 110 GLU A CA 1
ATOM 881 C C . GLU A 1 110 ? 11.943 -12.681 -4.907 1.00 88.62 110 GLU A C 1
ATOM 883 O O . GLU A 1 110 ? 10.859 -13.247 -4.868 1.00 88.62 110 GLU A O 1
ATOM 888 N N . ILE A 1 111 ? 12.436 -12.235 -6.073 1.00 91.00 111 ILE A N 1
ATOM 889 C CA . ILE A 1 111 ? 11.670 -12.256 -7.332 1.00 91.00 111 ILE A CA 1
ATOM 890 C C . ILE A 1 111 ? 11.242 -13.669 -7.768 1.00 91.00 111 ILE A C 1
ATOM 892 O O . ILE A 1 111 ? 10.256 -13.828 -8.487 1.00 91.00 111 ILE A O 1
ATOM 896 N N . ASP A 1 112 ? 11.976 -14.698 -7.339 1.00 90.19 112 ASP A N 1
ATOM 897 C CA . ASP A 1 112 ? 11.676 -16.102 -7.622 1.00 90.19 112 ASP A CA 1
ATOM 898 C C . ASP A 1 112 ? 10.905 -16.820 -6.513 1.00 90.19 112 ASP A C 1
ATOM 900 O O . ASP A 1 112 ? 10.528 -17.979 -6.695 1.00 90.19 112 ASP A O 1
ATOM 904 N N . ASP A 1 113 ? 10.633 -16.139 -5.403 1.00 89.38 113 ASP A N 1
ATOM 905 C CA . ASP A 1 113 ? 9.814 -16.681 -4.330 1.00 89.38 113 ASP A CA 1
ATOM 906 C C . ASP A 1 113 ? 8.346 -16.781 -4.787 1.00 89.38 113 ASP A C 1
ATOM 908 O O . ASP A 1 113 ? 7.761 -15.855 -5.364 1.00 89.38 113 ASP A O 1
ATOM 912 N N . ALA A 1 114 ? 7.768 -17.965 -4.580 1.00 87.50 114 ALA A N 1
ATOM 913 C CA . ALA A 1 114 ? 6.422 -18.302 -5.016 1.00 87.50 114 ALA A CA 1
ATOM 914 C C . ALA A 1 114 ? 5.355 -17.469 -4.292 1.00 87.50 114 ALA A C 1
ATOM 916 O O . ALA A 1 114 ? 4.293 -17.229 -4.872 1.00 87.50 114 ALA A O 1
ATOM 917 N N . ASP A 1 115 ? 5.650 -16.987 -3.082 1.00 82.56 115 ASP A N 1
ATOM 918 C CA . ASP A 1 115 ? 4.712 -16.216 -2.263 1.00 82.56 115 ASP A CA 1
ATOM 919 C C . ASP A 1 115 ? 4.355 -14.864 -2.904 1.00 82.56 115 ASP A C 1
ATOM 921 O O . ASP A 1 115 ? 3.236 -14.372 -2.744 1.00 82.56 115 ASP A O 1
ATOM 925 N N . PHE A 1 116 ? 5.257 -14.285 -3.706 1.00 84.12 116 PHE A N 1
ATOM 926 C CA . PHE A 1 116 ? 5.015 -13.014 -4.402 1.00 84.12 116 PHE A CA 1
ATOM 927 C C . PHE A 1 116 ? 4.356 -13.174 -5.773 1.00 84.12 116 PHE A C 1
ATOM 929 O O . PHE A 1 116 ? 3.891 -12.186 -6.342 1.00 84.12 116 PHE A O 1
ATOM 936 N N . ASN A 1 117 ? 4.307 -14.399 -6.314 1.00 88.88 117 ASN A N 1
ATOM 937 C CA . ASN A 1 117 ? 3.678 -14.717 -7.599 1.00 88.88 117 ASN A CA 1
ATOM 938 C C . ASN A 1 117 ? 4.070 -13.743 -8.738 1.00 88.88 117 ASN A C 1
ATOM 940 O O . ASN A 1 117 ? 3.232 -13.321 -9.542 1.00 88.88 117 ASN A O 1
ATOM 944 N N . VAL A 1 118 ? 5.350 -13.353 -8.789 1.00 91.81 118 VAL A N 1
ATOM 945 C CA . VAL A 1 118 ? 5.877 -12.443 -9.816 1.00 91.81 118 VAL A CA 1
ATOM 946 C C . VAL A 1 118 ? 5.741 -13.096 -11.189 1.00 91.81 118 VAL A C 1
ATOM 948 O O . VAL A 1 118 ? 6.147 -14.244 -11.382 1.00 91.81 118 VAL A O 1
ATOM 951 N N . SER A 1 119 ? 5.190 -12.369 -12.163 1.00 94.25 119 SER A N 1
ATOM 952 C CA . SER A 1 119 ? 4.959 -12.921 -13.497 1.00 94.25 119 SER A CA 1
ATOM 953 C C . SER A 1 119 ? 6.271 -13.231 -14.229 1.00 94.25 119 SER A C 1
ATOM 955 O O . SER A 1 119 ? 7.267 -12.519 -14.086 1.00 94.25 119 SER A O 1
ATOM 957 N N . ASP A 1 120 ? 6.266 -14.242 -15.104 1.00 93.38 120 ASP A N 1
ATOM 958 C CA . ASP A 1 120 ? 7.423 -14.550 -15.961 1.00 93.38 120 ASP A CA 1
ATOM 959 C C . ASP A 1 120 ? 7.850 -13.356 -16.830 1.00 93.38 120 ASP A C 1
ATOM 961 O O . ASP A 1 120 ? 9.025 -13.218 -17.177 1.00 93.38 120 ASP A O 1
ATOM 965 N N . GLY A 1 121 ? 6.896 -12.497 -17.206 1.00 94.12 121 GLY A N 1
ATOM 966 C CA . GLY A 1 121 ? 7.161 -11.269 -17.951 1.00 94.12 121 GLY A CA 1
ATOM 967 C C . GLY A 1 121 ? 7.965 -10.267 -17.127 1.00 94.12 121 GLY A C 1
ATOM 968 O O . GLY A 1 121 ? 8.991 -9.778 -17.600 1.00 94.12 121 GLY A O 1
ATOM 969 N N . ASP A 1 122 ? 7.553 -10.025 -15.882 1.00 92.88 122 ASP A N 1
ATOM 970 C CA . ASP A 1 122 ? 8.231 -9.096 -14.972 1.00 92.88 122 ASP A CA 1
ATOM 971 C C . ASP A 1 122 ? 9.604 -9.623 -14.551 1.00 92.88 122 ASP A C 1
ATOM 973 O O . ASP A 1 122 ? 10.562 -8.850 -14.482 1.00 92.88 122 ASP A O 1
ATOM 977 N N . LYS A 1 123 ? 9.739 -10.942 -14.354 1.00 92.44 123 LYS A N 1
ATOM 978 C CA . LYS A 1 123 ? 11.033 -11.603 -14.126 1.00 92.44 123 LYS A CA 1
ATOM 979 C C . LYS A 1 123 ? 11.999 -11.348 -15.279 1.00 92.44 123 LYS A C 1
ATOM 981 O O . LYS A 1 123 ? 13.107 -10.860 -15.062 1.00 92.44 123 LYS A O 1
ATOM 986 N N . LYS A 1 124 ? 11.564 -11.610 -16.517 1.00 92.44 124 LYS A N 1
ATOM 987 C CA . LYS A 1 124 ? 12.373 -11.378 -17.728 1.00 92.44 124 LYS A CA 1
ATOM 988 C C . LYS A 1 124 ? 12.716 -9.904 -17.921 1.00 92.44 124 LYS A C 1
ATOM 990 O O . LYS A 1 124 ? 13.834 -9.595 -18.334 1.00 92.44 124 LYS A O 1
ATOM 995 N N . LEU A 1 125 ? 11.779 -9.000 -17.629 1.00 91.00 125 LEU A N 1
ATOM 996 C CA . LEU A 1 125 ? 12.007 -7.559 -17.707 1.00 91.00 125 LEU A CA 1
ATOM 997 C C . LEU A 1 125 ? 13.074 -7.117 -16.699 1.00 91.00 125 LEU A C 1
ATOM 999 O O . LEU A 1 125 ? 14.024 -6.446 -17.090 1.00 91.00 125 LEU A O 1
ATOM 1003 N N . ASN A 1 126 ? 12.964 -7.540 -15.436 1.00 91.12 126 ASN A N 1
ATOM 1004 C CA . ASN A 1 126 ? 13.939 -7.215 -14.393 1.00 91.12 126 ASN A CA 1
ATOM 1005 C C . ASN A 1 126 ? 15.324 -7.805 -14.700 1.00 91.12 126 ASN A C 1
ATOM 1007 O O . ASN A 1 126 ? 16.320 -7.101 -14.554 1.00 91.12 126 ASN A O 1
ATOM 1011 N N . GLN A 1 127 ? 15.402 -9.044 -15.198 1.00 89.19 127 GLN A N 1
ATOM 1012 C CA . GLN A 1 127 ? 16.658 -9.641 -15.676 1.00 89.19 127 GLN A CA 1
ATOM 1013 C C . GLN A 1 127 ? 17.267 -8.825 -16.824 1.00 89.19 127 GLN A C 1
ATOM 1015 O O . GLN A 1 127 ? 18.442 -8.473 -16.788 1.00 89.19 127 GLN A O 1
ATOM 1020 N N . SER A 1 128 ? 16.461 -8.453 -17.822 1.00 88.62 128 SER A N 1
ATOM 1021 C CA . SER A 1 128 ? 16.932 -7.645 -18.956 1.00 88.62 128 SER A CA 1
ATOM 1022 C C . SER A 1 128 ? 17.395 -6.248 -18.526 1.00 88.62 128 SER A C 1
ATOM 1024 O O . SER A 1 128 ? 18.297 -5.687 -19.143 1.00 88.62 128 SER A O 1
ATOM 1026 N N . PHE A 1 129 ? 16.785 -5.689 -17.477 1.00 86.12 129 PHE A N 1
ATOM 1027 C CA . PHE A 1 129 ? 17.080 -4.354 -16.963 1.00 86.12 129 PHE A CA 1
ATOM 1028 C C . PHE A 1 129 ? 18.313 -4.313 -16.044 1.00 86.12 129 PHE A C 1
ATOM 1030 O O . PHE A 1 129 ? 19.154 -3.430 -16.204 1.00 86.12 129 PHE A O 1
ATOM 1037 N N . TYR A 1 130 ? 18.444 -5.255 -15.099 1.00 83.62 130 TYR A N 1
ATOM 1038 C CA . TYR A 1 130 ? 19.514 -5.273 -14.088 1.00 83.62 130 TYR A CA 1
ATOM 1039 C C . TYR A 1 130 ? 20.724 -6.160 -14.446 1.00 83.62 130 TYR A C 1
ATOM 1041 O O . TYR A 1 130 ? 21.799 -5.948 -13.886 1.00 83.62 130 TYR A O 1
ATOM 1049 N N . GLY A 1 131 ? 20.598 -7.123 -15.369 1.00 71.44 131 GLY A N 1
ATOM 1050 C CA . GLY A 1 131 ? 21.719 -7.943 -15.849 1.00 71.44 131 GLY A CA 1
ATOM 1051 C C . GLY A 1 131 ? 21.303 -9.338 -16.358 1.00 71.44 131 GLY A C 1
ATOM 1052 O O . GLY A 1 131 ? 20.643 -10.082 -15.642 1.00 71.44 131 GLY A O 1
ATOM 1053 N N . GLY A 1 132 ? 21.703 -9.775 -17.557 1.00 58.34 132 GLY A N 1
ATOM 1054 C CA . GLY A 1 132 ? 22.564 -9.075 -18.506 1.00 58.34 132 GLY A CA 1
ATOM 1055 C C . GLY A 1 132 ? 22.894 -9.856 -19.780 1.00 58.34 132 GLY A C 1
ATOM 1056 O O . GLY A 1 132 ? 22.539 -11.020 -19.944 1.00 58.34 132 GLY A O 1
ATOM 1057 N N . ASN A 1 133 ? 23.655 -9.191 -20.653 1.00 47.44 133 ASN A N 1
ATOM 1058 C CA . ASN A 1 133 ? 24.748 -9.866 -21.339 1.00 47.44 133 ASN A CA 1
ATOM 1059 C C . ASN A 1 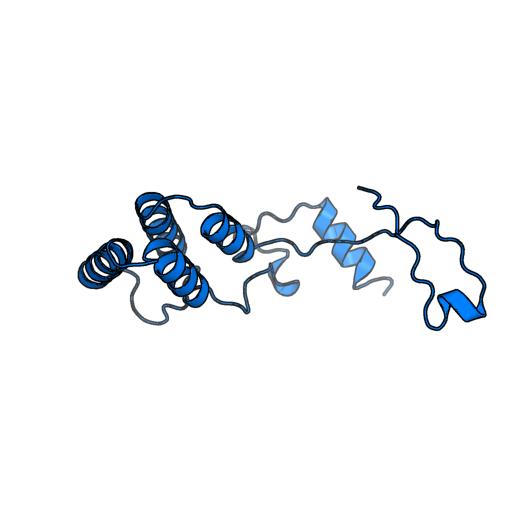133 ? 25.830 -10.129 -20.280 1.00 47.44 133 ASN A C 1
ATOM 1061 O O . ASN A 1 133 ? 26.372 -9.172 -19.721 1.00 47.44 133 ASN A O 1
ATOM 1065 N N . ALA A 1 134 ? 26.108 -11.402 -20.012 1.00 42.84 134 ALA A N 1
ATOM 1066 C CA . ALA A 1 134 ? 27.368 -11.875 -19.449 1.00 42.84 134 ALA A CA 1
ATOM 1067 C C . ALA A 1 134 ? 28.087 -12.671 -20.541 1.00 42.84 134 ALA A C 1
ATOM 1069 O O . ALA A 1 134 ? 27.393 -13.463 -21.222 1.00 42.84 134 ALA A O 1
#

Foldseek 3Di:
DWDFDDDDCDDPCVVVVPPGDDTDDDDDFAFDCLVLLVQLVPDDALVSLLVSLVVCLCVPQFPPPDDSDDPVVNSVVLVVCCVDVVSSVVSSVVSVVRGDPVPRGDDPVCCPPVVSVRDPVNVVVVCVVVDDDD

pLDDT: mean 82.43, std 13.46, range [42.84, 96.62]

Radius of gyration: 21.06 Å; chains: 1; bounding box: 42×46×50 Å

Secondary structure (DSSP, 8-state):
--EEPPPP-SHHHHHTT--S--EE---PPPBSHHHHHHHHHH--SHHHHHHHHHHHHHTT-B--SS-SS--HHHHHHHHHHHTSTTHHHHHHHHHHHHB-GGGSB--GGGTT-GGGT--HHHHHHHHHHH----